Protein AF-A0A7Z9WX41-F1 (afdb_monomer_lite)

Sequence (72 aa):
MLNSSKIERRETTRLVIETNVRLSDKESSVSYGKIINLSATGALIETSEHLINGNNYNLTIKLRGDNSNLLI

Radius of gyration: 16.57 Å; chains: 1; bounding box: 43×43×39 Å

pLDDT: mean 81.25, std 15.2, range [41.22, 94.5]

Foldseek 3Di:
DDPPPPPPDDPWDKDQDWFKKWKAAPVRDIFIWTWRIDTPVDTDTGGPDDDDPPGDIDMDTDDDDDCVPPPD

Structure (mmCIF, N/CA/C/O backbone):
data_AF-A0A7Z9WX41-F1
#
_entry.id   AF-A0A7Z9WX41-F1
#
loop_
_atom_site.group_PDB
_atom_site.id
_atom_site.type_symbol
_atom_site.label_atom_id
_atom_site.label_alt_id
_atom_site.label_comp_id
_atom_site.label_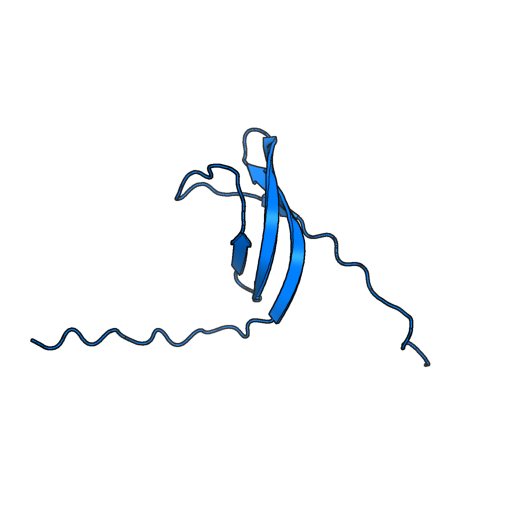asym_id
_atom_site.label_entity_id
_atom_site.label_seq_id
_atom_site.pdbx_PDB_ins_code
_atom_site.Cartn_x
_atom_site.Cartn_y
_atom_site.Cartn_z
_atom_site.occupancy
_atom_site.B_iso_or_equiv
_atom_site.auth_seq_id
_atom_site.auth_comp_id
_atom_site.auth_asym_id
_atom_site.auth_atom_id
_atom_site.pdbx_PDB_model_num
ATOM 1 N N . MET A 1 1 ? 32.185 22.733 5.513 1.00 46.16 1 MET A N 1
ATOM 2 C CA . MET A 1 1 ? 32.020 21.266 5.583 1.00 46.16 1 MET A CA 1
ATOM 3 C C . MET A 1 1 ? 30.972 20.872 4.555 1.00 46.16 1 MET A C 1
ATOM 5 O O . MET A 1 1 ? 29.848 21.342 4.655 1.00 46.16 1 MET A O 1
ATOM 9 N N . LEU A 1 2 ? 31.359 20.124 3.519 1.00 41.22 2 LEU A N 1
ATOM 10 C CA . LEU A 1 2 ? 30.431 19.621 2.502 1.00 41.22 2 LEU A CA 1
ATOM 11 C C . LEU A 1 2 ? 29.583 18.516 3.139 1.00 41.22 2 LEU A C 1
ATOM 13 O O . LEU A 1 2 ? 30.106 17.459 3.481 1.00 41.22 2 LEU A O 1
ATOM 17 N N . ASN A 1 3 ? 28.295 18.794 3.336 1.00 44.50 3 ASN A N 1
ATOM 18 C CA . ASN A 1 3 ? 27.305 17.803 3.739 1.00 44.50 3 ASN A CA 1
ATOM 19 C C . ASN A 1 3 ? 27.145 16.832 2.565 1.00 44.50 3 ASN A C 1
ATOM 21 O O . ASN A 1 3 ? 26.431 17.114 1.604 1.00 44.50 3 ASN A O 1
ATOM 25 N N . SER A 1 4 ? 27.878 15.721 2.586 1.00 51.31 4 SER A N 1
ATOM 26 C CA . SER A 1 4 ? 27.674 14.650 1.624 1.00 51.31 4 SER A CA 1
ATOM 27 C C . SER A 1 4 ? 26.308 14.036 1.912 1.00 51.31 4 SER A C 1
ATOM 29 O O . SER A 1 4 ? 26.131 13.303 2.885 1.00 51.31 4 SER A O 1
ATOM 31 N N . SER A 1 5 ? 25.311 14.355 1.082 1.00 55.22 5 SER A N 1
ATOM 32 C CA . SER A 1 5 ? 24.075 13.581 1.044 1.00 55.22 5 SER A CA 1
ATOM 33 C C . SER A 1 5 ? 24.482 12.152 0.706 1.00 55.22 5 SER A C 1
ATOM 35 O O . SER A 1 5 ? 24.839 11.857 -0.438 1.00 55.22 5 SER A O 1
ATOM 37 N N . LYS A 1 6 ? 24.524 11.273 1.710 1.00 62.59 6 LYS A N 1
ATOM 38 C CA . LYS A 1 6 ? 24.693 9.843 1.481 1.00 62.59 6 LYS A CA 1
ATOM 39 C C . LYS A 1 6 ? 23.551 9.443 0.561 1.00 62.59 6 LYS A C 1
ATOM 41 O O . LYS A 1 6 ? 22.391 9.496 0.955 1.00 62.59 6 LYS A O 1
ATOM 46 N N . ILE A 1 7 ? 23.879 9.123 -0.686 1.00 66.00 7 ILE A N 1
ATOM 47 C CA . ILE A 1 7 ? 22.928 8.501 -1.594 1.00 66.00 7 ILE A CA 1
ATOM 48 C C . ILE A 1 7 ? 22.658 7.138 -0.967 1.00 66.00 7 ILE A C 1
ATOM 50 O O . ILE A 1 7 ? 23.474 6.224 -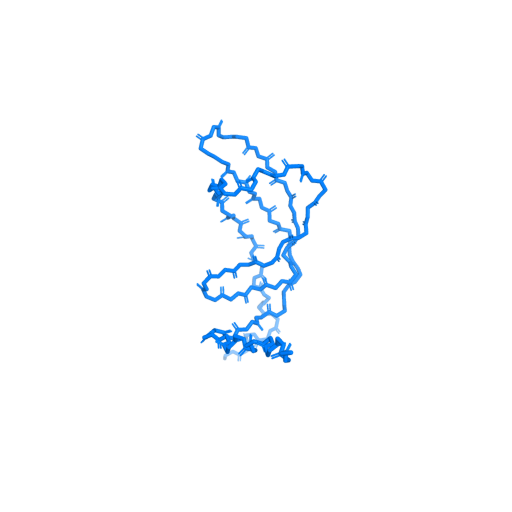1.082 1.00 66.00 7 ILE A O 1
ATOM 54 N N . GLU A 1 8 ? 21.571 7.035 -0.208 1.00 65.50 8 GLU A N 1
ATOM 55 C CA . GLU A 1 8 ? 21.144 5.767 0.361 1.00 65.50 8 GLU A CA 1
ATOM 56 C C . GLU A 1 8 ? 20.886 4.801 -0.791 1.00 65.50 8 GLU A C 1
ATOM 58 O O . GLU A 1 8 ? 20.003 4.998 -1.635 1.00 65.50 8 GLU A O 1
ATOM 63 N N . ARG A 1 9 ? 21.722 3.764 -0.861 1.00 71.69 9 ARG A N 1
ATOM 64 C CA . ARG A 1 9 ? 21.567 2.698 -1.837 1.00 71.69 9 ARG A CA 1
ATOM 65 C C . ARG A 1 9 ? 20.328 1.907 -1.446 1.00 71.69 9 ARG A C 1
ATOM 67 O O . ARG A 1 9 ? 20.287 1.294 -0.387 1.00 71.69 9 ARG A O 1
ATOM 74 N N . ARG A 1 10 ? 19.312 1.942 -2.304 1.00 68.12 10 ARG A N 1
ATOM 75 C CA . ARG A 1 10 ? 18.066 1.204 -2.083 1.00 68.12 10 ARG A CA 1
ATOM 76 C C . ARG A 1 10 ? 18.320 -0.293 -2.228 1.00 68.12 10 ARG A C 1
ATOM 78 O O . ARG A 1 10 ? 18.961 -0.715 -3.187 1.00 68.12 10 ARG A O 1
ATOM 85 N N . GLU A 1 11 ? 17.784 -1.072 -1.297 1.00 74.06 11 GLU A N 1
ATOM 86 C CA . GLU A 1 11 ? 17.946 -2.531 -1.274 1.00 74.06 11 GLU A CA 1
ATOM 87 C C . GLU A 1 11 ? 16.990 -3.254 -2.230 1.00 74.06 11 GLU A C 1
ATOM 89 O O . GLU A 1 11 ? 17.279 -4.363 -2.671 1.00 74.06 11 GLU A O 1
ATOM 94 N N . THR A 1 12 ? 15.859 -2.631 -2.583 1.00 77.88 12 THR A N 1
ATOM 95 C CA . THR A 1 12 ? 14.805 -3.270 -3.381 1.00 77.88 12 THR A CA 1
ATOM 96 C C . THR A 1 12 ? 14.495 -2.521 -4.674 1.00 77.88 12 THR A C 1
ATOM 98 O O . THR A 1 12 ? 14.456 -1.286 -4.723 1.00 77.88 12 THR A O 1
ATOM 101 N N . THR A 1 13 ? 14.253 -3.296 -5.738 1.00 83.94 13 THR A N 1
ATOM 102 C CA . THR A 1 13 ? 13.780 -2.777 -7.028 1.00 83.94 13 THR A CA 1
ATOM 103 C C . THR A 1 13 ? 12.359 -2.246 -6.879 1.00 83.94 13 THR A C 1
ATOM 105 O O . THR A 1 13 ? 11.537 -2.800 -6.148 1.00 83.94 13 THR A O 1
ATOM 108 N N . ARG A 1 14 ? 12.090 -1.146 -7.576 1.00 82.38 14 ARG A N 1
ATOM 109 C CA . ARG A 1 14 ? 10.832 -0.413 -7.550 1.00 82.38 14 ARG A CA 1
ATOM 110 C C . ARG A 1 14 ? 10.087 -0.627 -8.863 1.00 82.38 14 ARG A C 1
ATOM 112 O O . ARG A 1 14 ? 10.618 -0.308 -9.923 1.00 82.38 14 ARG A O 1
ATOM 119 N N . LEU A 1 15 ? 8.881 -1.168 -8.778 1.00 83.81 15 LEU A N 1
ATOM 120 C CA . LEU A 1 15 ? 7.962 -1.338 -9.892 1.00 83.81 15 LEU A CA 1
ATOM 121 C C . LEU A 1 15 ? 7.1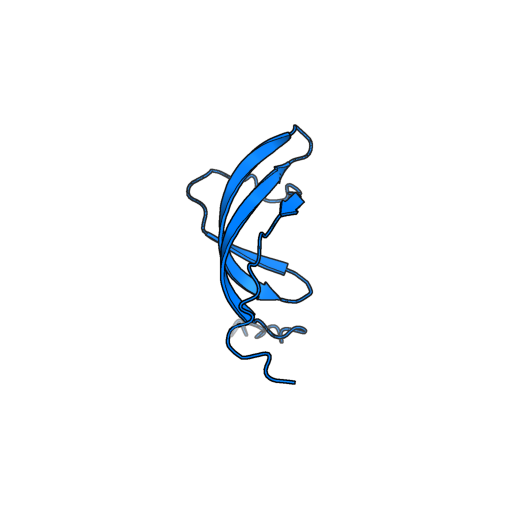18 -0.071 -10.022 1.00 83.81 15 LEU A C 1
ATOM 123 O O . LEU A 1 15 ? 6.474 0.366 -9.065 1.00 83.81 15 LEU A O 1
ATOM 127 N N . VAL A 1 16 ? 7.127 0.516 -11.215 1.00 81.88 16 VAL A N 1
ATOM 128 C CA . VAL A 1 16 ? 6.188 1.584 -11.558 1.00 81.88 16 VAL A CA 1
ATOM 129 C C . VAL A 1 16 ? 4.844 0.922 -11.818 1.00 81.88 16 VAL A C 1
ATOM 131 O O . VAL A 1 16 ? 4.699 0.139 -12.754 1.00 81.88 16 VAL A O 1
ATOM 134 N N . ILE A 1 17 ? 3.884 1.203 -10.948 1.00 82.44 17 ILE A N 1
ATOM 135 C CA . ILE A 1 17 ? 2.521 0.704 -11.052 1.00 82.44 17 ILE A CA 1
ATOM 136 C C . ILE A 1 17 ? 1.579 1.829 -10.671 1.00 82.44 17 ILE A C 1
ATOM 138 O O . ILE A 1 17 ? 1.780 2.479 -9.650 1.00 82.44 17 ILE A O 1
ATOM 142 N N . GLU A 1 18 ? 0.554 2.040 -11.488 1.00 83.50 18 GLU A N 1
ATOM 143 C CA . GLU A 1 18 ? -0.476 3.038 -11.242 1.00 83.50 18 GLU A CA 1
ATOM 144 C C . GLU A 1 18 ? -1.791 2.339 -10.928 1.00 83.50 18 GLU A C 1
ATOM 146 O O . GLU A 1 18 ? -2.493 1.856 -11.814 1.00 83.50 18 GLU A O 1
ATOM 151 N N . THR A 1 19 ? -2.123 2.257 -9.643 1.00 88.94 19 THR A N 1
ATOM 152 C CA . THR A 1 19 ? -3.360 1.612 -9.196 1.00 88.94 19 THR A CA 1
ATOM 153 C C . THR A 1 19 ? -3.911 2.275 -7.947 1.00 88.94 19 THR A C 1
ATOM 155 O O . THR A 1 19 ? -3.162 2.746 -7.089 1.00 88.94 19 THR A O 1
ATOM 158 N N . ASN A 1 20 ? -5.236 2.266 -7.829 1.00 91.38 20 ASN A N 1
ATOM 159 C CA . ASN A 1 20 ? -5.922 2.726 -6.631 1.00 91.38 20 ASN A CA 1
ATOM 160 C C . ASN A 1 20 ? -5.647 1.777 -5.461 1.00 91.38 20 ASN A C 1
ATOM 162 O O . ASN A 1 20 ? -5.565 0.554 -5.635 1.00 91.38 20 ASN A O 1
ATOM 166 N N . VAL A 1 21 ? -5.559 2.350 -4.268 1.00 94.00 21 VAL A N 1
ATOM 167 C CA . VAL A 1 21 ? -5.375 1.633 -3.011 1.00 94.00 21 VAL A CA 1
ATOM 168 C C . VAL A 1 21 ? -6.362 2.080 -1.958 1.00 94.00 21 VAL A C 1
ATOM 170 O O . VAL A 1 21 ? -6.801 3.229 -1.932 1.00 94.00 21 VAL A O 1
ATOM 173 N N . ARG A 1 22 ? -6.676 1.139 -1.072 1.00 94.50 22 ARG A N 1
ATOM 174 C CA . ARG A 1 22 ? -7.413 1.385 0.161 1.00 94.50 22 ARG A CA 1
ATOM 175 C C . ARG A 1 22 ? -6.442 1.286 1.328 1.00 94.50 22 ARG A C 1
ATOM 177 O O . ARG A 1 22 ? -5.769 0.266 1.480 1.00 94.50 22 ARG A O 1
ATOM 184 N N . LEU A 1 23 ? -6.407 2.327 2.141 1.00 94.44 23 LEU A N 1
ATOM 185 C CA . LEU A 1 23 ? -5.687 2.398 3.401 1.00 94.44 23 LEU A CA 1
ATOM 186 C C . LEU A 1 23 ? -6.704 2.268 4.530 1.00 94.44 23 LEU A C 1
ATOM 188 O O . LEU A 1 23 ? -7.768 2.881 4.475 1.00 94.44 23 LEU A O 1
ATOM 192 N N . SER A 1 24 ? -6.400 1.463 5.538 1.00 94.19 24 SER A N 1
ATOM 193 C CA . SER A 1 24 ? -7.206 1.402 6.755 1.00 94.19 24 SER A CA 1
ATOM 194 C C . SER A 1 24 ? -6.325 1.395 7.988 1.00 94.19 24 SER A C 1
ATOM 196 O O . SER A 1 24 ? -5.396 0.588 8.064 1.00 94.19 24 SER A O 1
ATOM 198 N N . ASP A 1 25 ? -6.616 2.271 8.940 1.00 92.06 25 ASP A N 1
ATOM 199 C CA . ASP A 1 25 ? -5.934 2.294 10.232 1.00 92.06 25 ASP A CA 1
ATOM 200 C C . ASP A 1 25 ? -6.541 1.281 11.222 1.00 92.06 25 ASP A C 1
ATOM 202 O O . ASP A 1 25 ? -7.417 0.478 10.885 1.00 92.06 25 ASP A O 1
ATOM 206 N N . LYS A 1 26 ? -6.036 1.290 12.459 1.00 88.88 26 LYS A N 1
ATOM 207 C CA . LYS A 1 26 ? -6.518 0.418 13.542 1.00 88.88 26 LYS A CA 1
ATOM 208 C C . LYS A 1 26 ? -7.930 0.764 14.019 1.00 88.88 26 LYS A C 1
ATOM 210 O O . LYS A 1 26 ? -8.591 -0.098 14.590 1.00 88.88 26 LYS A O 1
ATOM 215 N N . GLU A 1 27 ? -8.385 1.989 13.788 1.00 89.50 27 GLU A N 1
ATOM 216 C CA . GLU A 1 27 ? -9.714 2.477 14.167 1.00 89.50 27 GLU A CA 1
ATOM 217 C C . GLU A 1 27 ? -10.747 2.215 13.063 1.00 89.50 27 GLU A C 1
ATOM 219 O O . GLU A 1 27 ? -11.912 2.578 13.187 1.00 89.50 27 GLU A O 1
ATOM 224 N N . SER A 1 28 ? -10.340 1.503 12.006 1.00 83.12 28 SER A N 1
ATOM 225 C CA . SER A 1 28 ? -11.147 1.209 10.822 1.00 83.12 28 SER A CA 1
ATOM 226 C C . SER A 1 28 ? -11.525 2.444 10.002 1.00 83.12 28 SER A C 1
ATOM 228 O O . SER A 1 28 ? -12.394 2.339 9.132 1.00 83.12 28 SER A O 1
ATOM 230 N N . SER A 1 29 ? -10.849 3.579 10.2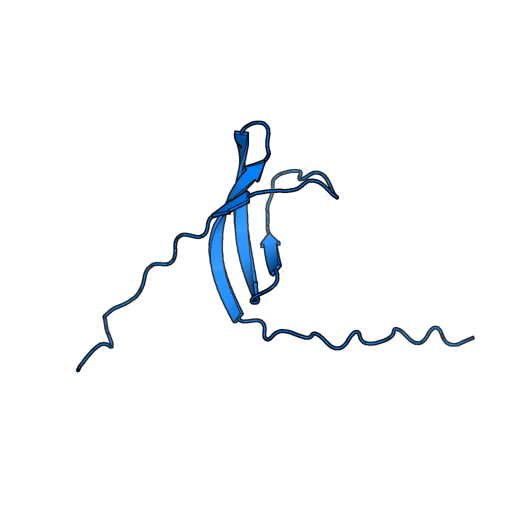03 1.00 88.44 29 SER A N 1
ATOM 231 C CA . SER A 1 29 ? -10.956 4.712 9.286 1.00 88.44 29 SER A CA 1
ATOM 232 C C . SER A 1 29 ? -10.360 4.310 7.946 1.00 88.44 29 SER A C 1
ATOM 234 O O . SER A 1 29 ? -9.333 3.629 7.879 1.00 88.44 29 SER A O 1
ATOM 236 N N . VAL A 1 30 ? -11.040 4.687 6.867 1.00 92.38 30 VAL A N 1
ATOM 237 C CA . VAL A 1 30 ? -10.681 4.282 5.509 1.00 92.38 30 VAL A CA 1
ATOM 238 C C . VAL A 1 30 ? -10.298 5.501 4.704 1.00 92.38 30 VAL A C 1
ATOM 240 O O . VAL A 1 30 ? -11.093 6.430 4.596 1.00 92.38 30 VAL A O 1
ATOM 243 N N . SER A 1 31 ? -9.133 5.414 4.076 1.00 92.69 31 SER A N 1
ATOM 244 C CA . SER A 1 31 ? -8.632 6.407 3.138 1.00 92.69 31 SER A CA 1
ATOM 245 C C . SER A 1 31 ? -8.318 5.777 1.793 1.00 92.69 31 SER A C 1
ATOM 247 O O . SER A 1 31 ? -8.008 4.582 1.697 1.00 92.69 31 SER A O 1
ATOM 249 N N . TYR A 1 32 ? -8.365 6.583 0.742 1.00 93.94 32 TYR A N 1
ATOM 250 C CA . TYR A 1 32 ? -8.027 6.160 -0.608 1.00 93.94 32 TYR A CA 1
ATOM 251 C C . TYR A 1 32 ? -6.814 6.916 -1.144 1.00 93.94 32 TYR A C 1
ATOM 253 O O . TYR A 1 32 ? -6.518 8.054 -0.776 1.00 93.94 32 TYR A O 1
ATOM 261 N N . GLY A 1 33 ? -6.083 6.253 -2.030 1.00 93.81 33 GLY A N 1
ATOM 262 C CA . GLY A 1 33 ? -4.936 6.844 -2.700 1.00 93.81 33 GLY A CA 1
ATOM 263 C C . GLY A 1 33 ? -4.586 6.104 -3.978 1.00 93.81 33 GLY A C 1
ATOM 264 O O . GLY A 1 33 ? -5.243 5.132 -4.358 1.00 93.81 33 GLY A O 1
ATOM 265 N N . LYS A 1 34 ? -3.519 6.552 -4.624 1.00 93.38 34 LYS A N 1
ATOM 266 C CA . LYS A 1 34 ? -2.945 5.939 -5.816 1.00 93.38 34 LYS A CA 1
ATOM 267 C C . LYS A 1 34 ? -1.502 5.555 -5.523 1.00 93.38 34 LYS A C 1
ATOM 269 O O . LYS A 1 34 ? -0.711 6.394 -5.100 1.00 93.38 34 LYS A O 1
ATOM 274 N N . ILE A 1 35 ? -1.143 4.291 -5.736 1.00 92.44 35 ILE A N 1
ATOM 275 C CA . ILE A 1 35 ? 0.273 3.914 -5.758 1.00 92.44 35 ILE A CA 1
ATOM 276 C C . ILE A 1 35 ? 0.890 4.501 -7.022 1.00 92.44 35 ILE A C 1
ATOM 278 O O . ILE A 1 35 ? 0.324 4.368 -8.104 1.00 92.44 35 ILE A O 1
ATOM 282 N N . ILE A 1 36 ? 2.052 5.126 -6.852 1.00 89.88 36 ILE A N 1
ATOM 283 C CA . ILE A 1 36 ? 2.931 5.566 -7.942 1.00 89.88 36 ILE A CA 1
ATOM 284 C C . ILE A 1 36 ? 4.102 4.585 -8.086 1.00 89.88 36 ILE A C 1
ATOM 286 O O . ILE A 1 36 ? 4.642 4.375 -9.173 1.00 89.88 36 ILE A O 1
ATOM 290 N N . ASN A 1 37 ? 4.537 3.991 -6.970 1.00 88.38 37 ASN A N 1
ATOM 291 C CA . ASN A 1 37 ? 5.678 3.090 -6.954 1.00 88.38 37 ASN A CA 1
ATOM 292 C C . ASN A 1 37 ? 5.558 2.028 -5.855 1.00 88.38 37 ASN A C 1
ATOM 294 O O . ASN A 1 37 ? 5.230 2.364 -4.718 1.00 88.38 37 ASN A O 1
ATOM 298 N N . LEU A 1 38 ? 5.867 0.772 -6.175 1.00 90.06 38 LEU A N 1
ATOM 299 C CA . LEU A 1 38 ? 5.818 -0.360 -5.253 1.00 90.06 38 LEU A CA 1
ATOM 300 C C . LEU A 1 38 ? 7.155 -1.108 -5.236 1.00 90.06 38 LEU A C 1
ATOM 302 O O . LEU A 1 38 ? 7.715 -1.426 -6.281 1.00 90.06 38 LEU A O 1
ATOM 306 N N . SER A 1 39 ? 7.651 -1.447 -4.052 1.00 90.25 39 SER A N 1
ATOM 307 C CA . SER A 1 39 ? 8.722 -2.425 -3.860 1.00 90.25 39 SER A CA 1
ATOM 308 C C . SER A 1 39 ? 8.274 -3.522 -2.896 1.00 90.25 39 SER A C 1
ATOM 310 O O . SER A 1 39 ? 7.200 -3.450 -2.301 1.00 90.25 39 SER A O 1
ATOM 312 N N . ALA A 1 40 ? 9.117 -4.538 -2.708 1.00 87.06 40 ALA A N 1
ATOM 313 C CA . ALA A 1 40 ? 8.847 -5.614 -1.753 1.00 87.06 40 ALA A CA 1
ATOM 314 C C . ALA A 1 40 ? 8.729 -5.129 -0.292 1.00 87.06 40 ALA A C 1
ATOM 316 O O . ALA A 1 40 ? 8.149 -5.824 0.534 1.00 87.06 40 ALA A O 1
ATOM 317 N N . THR A 1 41 ? 9.286 -3.957 0.031 1.00 88.69 41 THR A N 1
ATOM 318 C CA . THR A 1 41 ? 9.366 -3.433 1.405 1.00 88.69 41 THR A CA 1
ATOM 319 C C . THR A 1 41 ? 8.545 -2.167 1.633 1.00 88.69 41 THR A C 1
ATOM 321 O O . THR A 1 41 ? 8.463 -1.697 2.764 1.00 88.69 41 THR A O 1
ATOM 324 N N . GLY A 1 42 ? 7.931 -1.592 0.597 1.00 90.56 42 GLY A N 1
ATOM 325 C CA . GLY A 1 42 ? 7.139 -0.378 0.765 1.00 90.56 42 GLY A CA 1
ATOM 326 C C . GLY A 1 42 ? 6.494 0.128 -0.517 1.00 90.56 42 GLY A C 1
ATOM 327 O O . GLY A 1 42 ? 6.741 -0.376 -1.609 1.00 90.56 42 GLY A O 1
ATOM 328 N N . ALA A 1 43 ? 5.671 1.164 -0.375 1.00 91.19 43 ALA A N 1
ATOM 329 C CA . ALA A 1 43 ? 4.980 1.813 -1.480 1.00 91.19 43 ALA A CA 1
ATOM 330 C C . ALA A 1 43 ? 5.042 3.339 -1.338 1.00 91.19 43 ALA A C 1
ATOM 332 O O . ALA A 1 43 ? 5.012 3.869 -0.229 1.00 91.19 43 ALA A O 1
ATOM 333 N N . LEU A 1 44 ? 5.113 4.040 -2.468 1.00 91.38 44 LEU A N 1
ATOM 334 C CA . LEU A 1 44 ? 4.878 5.477 -2.561 1.00 91.38 44 LEU A CA 1
ATOM 335 C C . LEU A 1 44 ? 3.441 5.701 -3.025 1.00 91.38 44 LEU A C 1
ATOM 337 O O . LEU A 1 44 ? 3.051 5.205 -4.087 1.00 91.38 44 LEU A O 1
ATOM 341 N N . ILE A 1 45 ? 2.684 6.450 -2.229 1.00 93.19 45 ILE A N 1
ATOM 342 C CA . ILE A 1 45 ? 1.246 6.638 -2.400 1.00 93.19 45 ILE A CA 1
ATOM 343 C C . I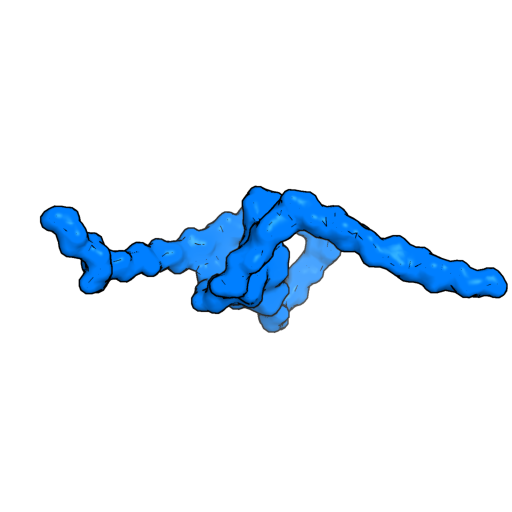LE A 1 45 ? 0.953 8.127 -2.441 1.00 93.19 45 ILE A C 1
ATOM 345 O O . ILE A 1 45 ? 1.380 8.876 -1.565 1.00 93.19 45 ILE A O 1
ATOM 349 N N . GLU A 1 46 ? 0.200 8.532 -3.447 1.00 93.50 46 GLU A N 1
ATOM 350 C CA . GLU A 1 46 ? -0.426 9.840 -3.522 1.00 93.50 46 GLU A CA 1
ATOM 351 C C . GLU A 1 46 ? -1.839 9.753 -2.944 1.00 93.50 46 GLU A C 1
ATOM 353 O O . GLU A 1 46 ? -2.608 8.849 -3.279 1.00 93.50 46 GLU A O 1
ATOM 358 N N . THR A 1 47 ? -2.186 10.675 -2.054 1.00 92.69 47 THR A N 1
ATOM 359 C CA . THR A 1 47 ? -3.522 10.778 -1.465 1.00 92.69 47 THR A CA 1
ATOM 360 C C . THR A 1 47 ? -3.858 12.242 -1.210 1.00 92.69 47 THR A C 1
ATOM 362 O O . THR A 1 47 ? -2.977 13.047 -0.910 1.00 92.69 47 THR A O 1
ATOM 365 N N . SER A 1 48 ? -5.135 12.588 -1.349 1.00 89.69 48 SER A N 1
ATOM 366 C CA . SER A 1 48 ? -5.678 13.896 -0.972 1.00 89.69 48 SER A CA 1
ATOM 367 C C . SER A 1 48 ? -6.100 13.957 0.498 1.00 89.69 48 SER A C 1
ATOM 369 O O . SER A 1 48 ? -6.510 15.012 0.976 1.00 89.69 48 SER A O 1
ATOM 371 N N . GLU A 1 49 ? -6.063 12.827 1.202 1.00 89.38 49 GLU A N 1
ATOM 372 C CA . GLU A 1 49 ? -6.489 12.719 2.591 1.00 89.38 49 GLU A CA 1
ATOM 373 C C . GLU A 1 49 ? -5.327 12.999 3.547 1.00 89.38 49 GLU A C 1
ATOM 375 O O . GLU A 1 49 ? -4.165 12.695 3.268 1.00 89.38 49 GLU A O 1
ATOM 380 N N . HIS A 1 50 ? -5.636 13.593 4.699 1.00 87.94 50 HIS A N 1
ATOM 381 C CA . HIS A 1 50 ? -4.625 13.890 5.704 1.00 87.94 50 HIS A CA 1
ATOM 382 C C . HIS A 1 50 ? -4.284 12.626 6.502 1.00 87.94 50 HIS A C 1
ATOM 384 O O . HIS A 1 50 ? -5.052 12.201 7.363 1.00 87.94 50 HIS A O 1
ATOM 390 N N . LEU A 1 51 ? -3.128 12.025 6.214 1.00 90.25 51 LEU A N 1
ATOM 391 C CA . LEU A 1 51 ? -2.597 10.894 6.976 1.00 90.25 51 LEU A CA 1
ATOM 392 C C . LEU A 1 51 ? -1.689 11.375 8.112 1.00 90.25 51 LEU A C 1
ATOM 394 O O . LEU A 1 51 ? -0.963 12.360 7.978 1.00 90.25 51 LEU A O 1
ATOM 398 N N . ILE A 1 52 ? -1.697 10.643 9.225 1.00 91.31 52 ILE A N 1
ATOM 399 C CA . ILE A 1 52 ? -0.873 10.958 10.393 1.00 91.31 52 ILE A CA 1
ATOM 400 C C . ILE A 1 52 ? 0.501 10.306 10.224 1.00 91.31 52 ILE A C 1
ATOM 402 O O . ILE A 1 52 ? 0.621 9.081 10.140 1.00 91.31 52 ILE A O 1
ATOM 406 N N . ASN A 1 53 ? 1.553 11.124 10.216 1.00 91.00 53 ASN A N 1
ATOM 407 C CA . ASN A 1 53 ? 2.930 10.640 10.141 1.00 91.00 53 ASN A CA 1
ATOM 408 C C . ASN A 1 53 ? 3.264 9.720 11.326 1.00 91.00 53 ASN A C 1
ATOM 410 O O . ASN A 1 53 ? 3.028 10.067 12.481 1.00 91.00 53 ASN A O 1
ATOM 414 N N . GLY A 1 54 ? 3.849 8.557 11.032 1.00 91.94 54 GLY A N 1
ATOM 415 C CA . GLY A 1 54 ? 4.213 7.548 12.033 1.00 91.94 54 GLY A CA 1
ATOM 416 C C . GLY A 1 54 ? 3.080 6.590 12.417 1.00 91.94 54 GLY A C 1
ATOM 417 O O . GLY A 1 54 ? 3.332 5.627 13.140 1.00 91.94 54 GLY A O 1
ATOM 418 N N . ASN A 1 55 ? 1.856 6.806 11.923 1.00 91.94 55 ASN A N 1
ATOM 419 C CA . ASN A 1 55 ? 0.775 5.845 12.098 1.00 91.94 55 ASN A CA 1
ATOM 420 C C . ASN A 1 55 ? 0.920 4.658 11.129 1.00 91.94 55 ASN A C 1
ATOM 422 O O . ASN A 1 55 ? 1.437 4.791 10.018 1.00 91.94 55 ASN A O 1
ATOM 426 N N . ASN A 1 56 ? 0.433 3.492 11.553 1.00 93.44 56 ASN A N 1
ATOM 427 C CA . ASN A 1 56 ? 0.436 2.280 10.741 1.00 93.44 56 ASN A CA 1
ATOM 428 C C . ASN A 1 56 ? -0.899 2.126 10.014 1.00 93.44 56 ASN A C 1
ATOM 430 O O . ASN A 1 56 ? -1.952 2.056 10.648 1.00 93.44 56 ASN A O 1
ATOM 434 N N . TYR A 1 57 ? -0.830 1.988 8.693 1.00 93.94 57 TYR A N 1
ATOM 435 C CA . TYR A 1 57 ? -1.985 1.750 7.837 1.00 93.94 57 TYR A CA 1
ATOM 436 C C . TYR A 1 57 ? -1.859 0.391 7.156 1.00 93.94 57 TYR A C 1
ATOM 438 O O . TYR A 1 57 ? -0.838 0.078 6.542 1.00 93.94 57 TYR A O 1
ATOM 446 N N . ASN A 1 58 ? -2.922 -0.403 7.222 1.00 93.38 58 ASN A N 1
ATOM 447 C CA . ASN A 1 58 ? -3.062 -1.589 6.393 1.00 93.38 58 ASN A CA 1
ATOM 448 C C . ASN A 1 58 ? -3.397 -1.150 4.971 1.00 93.38 58 ASN A C 1
ATOM 450 O O . ASN A 1 58 ? -4.388 -0.455 4.741 1.00 93.38 58 ASN A O 1
ATOM 454 N N . LEU A 1 59 ? -2.576 -1.577 4.021 1.00 92.12 59 LEU A N 1
ATOM 455 C CA . LEU A 1 59 ? -2.723 -1.237 2.617 1.00 92.12 59 LEU A CA 1
ATOM 456 C C . LEU A 1 59 ? -3.294 -2.425 1.849 1.00 92.12 59 LEU A C 1
ATOM 458 O O . LEU A 1 59 ? -2.783 -3.539 1.928 1.00 92.12 59 LEU A O 1
ATOM 462 N N . THR A 1 60 ? -4.348 -2.185 1.076 1.00 92.44 60 THR A N 1
ATOM 463 C CA . THR A 1 60 ? -4.931 -3.173 0.163 1.00 92.44 60 THR A CA 1
ATOM 464 C C . THR A 1 60 ? -4.855 -2.668 -1.272 1.00 92.44 60 THR A C 1
ATOM 466 O O . THR A 1 60 ? -5.372 -1.594 -1.590 1.00 92.44 60 THR A O 1
ATOM 469 N N . ILE A 1 61 ? -4.253 -3.478 -2.145 1.00 89.19 61 ILE A N 1
ATOM 470 C CA . ILE A 1 61 ? -4.173 -3.249 -3.592 1.00 89.19 61 ILE A CA 1
ATOM 471 C C . ILE A 1 61 ? -5.046 -4.288 -4.286 1.00 89.19 61 ILE A C 1
ATOM 473 O O . ILE A 1 61 ? -4.967 -5.474 -3.972 1.00 89.19 61 ILE A O 1
ATOM 477 N N . LYS A 1 62 ? -5.854 -3.863 -5.258 1.00 84.19 62 LYS A N 1
ATOM 478 C CA . LYS A 1 62 ? -6.548 -4.782 -6.166 1.00 84.19 62 LYS A CA 1
ATOM 479 C C . LYS A 1 62 ? -5.872 -4.736 -7.526 1.00 84.19 62 LYS A C 1
ATOM 481 O O . LYS A 1 62 ? -6.092 -3.804 -8.290 1.00 84.19 62 LYS A O 1
ATOM 486 N N . LEU A 1 63 ? -5.064 -5.749 -7.815 1.00 81.75 63 LEU A N 1
ATOM 487 C CA . LEU A 1 63 ? -4.459 -5.936 -9.129 1.00 81.75 63 LEU A CA 1
ATOM 488 C C . LEU A 1 63 ? -5.383 -6.795 -9.987 1.00 81.75 63 LEU A C 1
ATOM 490 O O . LEU A 1 63 ? -5.887 -7.819 -9.526 1.00 81.75 63 LEU A O 1
ATOM 494 N N . ARG A 1 64 ? -5.619 -6.376 -11.229 1.00 76.56 64 ARG A N 1
ATOM 495 C CA . ARG A 1 64 ? -6.264 -7.221 -12.235 1.00 76.56 64 ARG A CA 1
ATOM 496 C C . ARG A 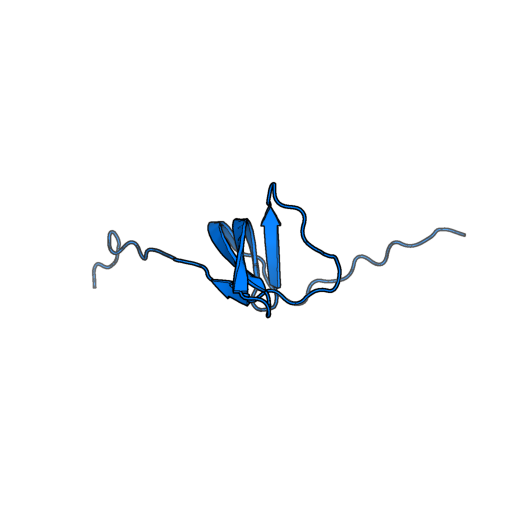1 64 ? -5.164 -7.805 -13.106 1.00 76.56 64 ARG A C 1
ATOM 498 O O . ARG A 1 64 ? -4.435 -7.050 -13.740 1.00 76.56 64 ARG A O 1
ATOM 505 N N . GLY A 1 65 ? -5.033 -9.128 -13.091 1.00 71.69 65 GLY A N 1
ATOM 506 C CA . GLY A 1 65 ? -4.225 -9.821 -14.085 1.00 71.69 65 GLY A CA 1
ATOM 507 C C . GLY A 1 65 ? -4.900 -9.689 -15.444 1.00 71.69 65 GLY A C 1
ATOM 508 O O . GLY A 1 65 ? -6.117 -9.853 -15.539 1.00 71.69 65 GLY A O 1
ATOM 509 N N . ASP A 1 66 ? -4.118 -9.354 -16.463 1.00 69.81 66 ASP A N 1
ATOM 510 C CA . ASP A 1 66 ? -4.551 -9.505 -17.842 1.00 69.81 66 ASP A CA 1
ATOM 511 C C . ASP A 1 66 ? -4.088 -10.875 -18.343 1.00 69.81 66 ASP A C 1
ATOM 513 O O . ASP A 1 66 ? -2.910 -11.221 -18.240 1.00 69.81 66 ASP A O 1
ATOM 517 N N . ASN A 1 67 ? -5.028 -11.659 -18.864 1.00 64.38 67 ASN A N 1
ATOM 518 C CA . ASN A 1 67 ? -4.758 -12.980 -19.422 1.00 64.38 67 ASN A CA 1
ATOM 519 C C . ASN A 1 67 ? -4.539 -12.916 -20.942 1.00 64.38 67 ASN A C 1
ATOM 521 O O . ASN A 1 67 ? -4.352 -13.955 -21.569 1.00 64.38 67 ASN A O 1
ATOM 525 N N . SER A 1 68 ? -4.564 -11.721 -21.540 1.00 59.31 68 SER A N 1
ATOM 526 C CA . SER A 1 68 ? -4.491 -11.493 -22.989 1.00 59.31 68 SER A CA 1
ATOM 527 C C . SER A 1 68 ? -3.231 -12.044 -23.669 1.00 59.31 68 SER A C 1
ATOM 529 O O . SER A 1 68 ? -3.242 -12.218 -24.883 1.00 59.31 68 SER A O 1
ATOM 531 N N . ASN A 1 69 ? -2.186 -12.385 -22.904 1.00 52.78 69 ASN A N 1
ATOM 532 C CA . ASN A 1 69 ? -0.933 -12.970 -23.400 1.00 52.78 69 ASN A CA 1
ATOM 533 C C . ASN A 1 69 ? -0.586 -14.344 -22.788 1.00 52.78 69 ASN A C 1
ATOM 535 O O . ASN A 1 69 ? 0.531 -14.827 -22.968 1.00 52.78 69 ASN A O 1
ATOM 539 N N . LEU A 1 70 ? -1.511 -14.997 -22.071 1.00 48.03 70 LEU A N 1
ATOM 540 C CA . LEU A 1 70 ? -1.336 -16.383 -21.611 1.00 48.03 70 LEU A CA 1
ATOM 541 C C . LEU A 1 70 ? -1.731 -17.358 -22.733 1.00 48.03 70 LEU A C 1
ATOM 543 O O . LEU A 1 70 ? -2.723 -18.073 -22.633 1.00 48.03 70 LEU A O 1
ATOM 547 N N . LEU A 1 71 ? -0.966 -17.365 -23.826 1.00 43.34 71 LEU A N 1
ATOM 548 C CA . LEU A 1 71 ? -0.967 -18.482 -24.770 1.00 43.34 71 LEU A CA 1
ATOM 549 C C . LEU A 1 71 ? 0.072 -19.492 -24.265 1.00 43.34 71 LEU A C 1
ATOM 551 O O . LEU A 1 71 ? 1.271 -19.273 -24.434 1.00 43.34 71 LEU A O 1
ATOM 555 N N . ILE A 1 72 ? -0.396 -20.541 -23.584 1.00 52.91 72 ILE A N 1
ATOM 556 C CA . ILE A 1 72 ? 0.388 -21.750 -23.281 1.00 52.91 72 ILE A CA 1
ATOM 557 C C . ILE A 1 72 ? 0.013 -22.812 -24.309 1.00 52.91 72 ILE A C 1
ATOM 559 O O . ILE A 1 72 ? -1.209 -22.963 -24.545 1.00 52.91 72 ILE A O 1
#

Secondary structure (DSSP, 8-state):
----------SS--EEEEEEEEEE-TT--EEEEEEEEEETTEEEEE-SS-PPTT---EEEE-PPPP-TT---